Protein AF-F9EKY6-F1 (afdb_monomer_lite)

Organism: NCBI:txid997347

Radius of gyration: 15.43 Å; chains: 1; bounding box: 30×27×45 Å

pLDDT: mean 81.74, std 15.6, range [39.56, 97.0]

Sequence (106 aa):
MKIEKVHIKNVKGIKDLELSFKKDDKILDLIVLAGVNGSGKTTILEAIKDFFDNKNVNYDELEKSNINLDIFFEDFEKNNIEEAEKNCKDKYEHKLKELFLCFERL

InterPro domains:
  IPR027417 P-loop containing nucleoside triphosphate hydrolase [G3DSA:3.40.50.300] (1-102)
  IPR027417 P-loop containing nucleoside triphosphate hydrolase [SSF52540] (1-79)
  IPR041685 Endonuclease GajA/Old nuclease/RecF-like, AAA domain [PF13175] (1-84)
  IPR051396 Bacterial Antiviral Defense Nuclease [PTHR43581] (1-98)

Foldseek 3Di:
DAWQKKWADPFPPDHTDIDGCDDPNDRDPDDDDDDDPPPCSVVVVVLVVCVLVVHQADPVDRVNRRMDTDDDDDPVVVVVLVVLCVVDPDDDPDSVVSVSVSVVVD

Secondary structure (DSSP, 8-state):
-EEEEEEEEEETTEEEEEEE-EETTEE-S------STTSSHHHHHHHHHHHHTT-S--SS-GGG-SEEEEEE--HHHHHHHHHHHHH-SS--S-HHHHHHHHHHT-

Structure (mmCIF, N/CA/C/O backbone):
data_AF-F9EKY6-F1
#
_entry.id   AF-F9EKY6-F1
#
loop_
_atom_site.group_PDB
_atom_site.id
_atom_site.type_symbol
_atom_site.label_atom_id
_atom_site.label_alt_id
_atom_site.label_comp_id
_atom_site.label_asym_id
_atom_site.label_entity_id
_atom_site.label_seq_id
_atom_site.pdbx_PDB_ins_code
_atom_site.Cartn_x
_atom_site.Cartn_y
_atom_site.Cartn_z
_atom_site.occupancy
_atom_site.B_iso_or_equiv
_atom_site.auth_seq_id
_atom_site.auth_comp_id
_atom_site.auth_asym_id
_atom_site.auth_atom_id
_atom_site.pdbx_PDB_model_num
ATOM 1 N N . MET A 1 1 ? -7.074 -4.235 7.283 1.00 88.69 1 MET A N 1
ATOM 2 C CA . MET A 1 1 ? -6.409 -3.042 6.714 1.00 88.69 1 MET A CA 1
ATOM 3 C C . MET A 1 1 ? -6.024 -3.356 5.279 1.00 88.69 1 MET A C 1
ATOM 5 O O . MET A 1 1 ? -5.517 -4.444 5.030 1.00 88.69 1 MET A O 1
ATOM 9 N N . LYS A 1 2 ? -6.250 -2.435 4.339 1.00 92.44 2 LYS A N 1
ATOM 10 C CA . LYS A 1 2 ? -5.873 -2.571 2.922 1.00 92.44 2 LYS A CA 1
ATOM 11 C C . LYS A 1 2 ? -5.255 -1.269 2.415 1.00 92.44 2 LYS A C 1
ATOM 13 O O . LYS A 1 2 ? -5.628 -0.201 2.884 1.00 92.44 2 LYS A O 1
ATOM 18 N N . ILE A 1 3 ? -4.330 -1.343 1.462 1.00 92.31 3 ILE A N 1
ATOM 19 C CA . ILE A 1 3 ? -3.771 -0.147 0.813 1.00 92.31 3 ILE A CA 1
ATOM 20 C C . ILE A 1 3 ? -4.682 0.215 -0.362 1.00 92.31 3 ILE A C 1
ATOM 22 O O . ILE A 1 3 ? -4.943 -0.624 -1.220 1.00 92.31 3 ILE A O 1
ATOM 26 N N . GLU A 1 4 ? -5.168 1.451 -0.410 1.00 94.12 4 GLU A N 1
ATOM 27 C CA . GLU A 1 4 ? -6.019 1.948 -1.495 1.00 94.12 4 GLU A CA 1
ATOM 28 C C . GLU A 1 4 ? -5.215 2.602 -2.615 1.00 94.12 4 GLU A C 1
ATOM 30 O O . GLU A 1 4 ? -5.550 2.466 -3.796 1.00 94.12 4 GLU A O 1
ATOM 35 N N . LYS A 1 5 ? -4.177 3.345 -2.238 1.00 94.38 5 LYS A N 1
ATOM 36 C CA . LYS A 1 5 ? -3.336 4.115 -3.146 1.00 94.38 5 LYS A CA 1
ATOM 37 C C . LYS A 1 5 ? -1.946 4.281 -2.546 1.00 94.38 5 LYS A C 1
ATOM 39 O O . LYS A 1 5 ? -1.792 4.374 -1.331 1.00 94.38 5 LYS A O 1
ATOM 44 N N . VAL A 1 6 ? -0.945 4.343 -3.415 1.00 93.25 6 VAL A N 1
ATOM 45 C CA . VAL A 1 6 ? 0.406 4.793 -3.078 1.00 93.25 6 VAL A CA 1
ATOM 46 C C . VAL A 1 6 ? 0.801 5.957 -3.980 1.00 93.25 6 VAL A C 1
ATOM 48 O O . VAL A 1 6 ? 0.619 5.896 -5.197 1.00 93.25 6 VAL A O 1
ATOM 51 N N . HIS A 1 7 ? 1.367 7.003 -3.380 1.00 94.06 7 HIS A N 1
ATOM 52 C CA . HIS A 1 7 ? 2.011 8.113 -4.078 1.00 94.06 7 HIS A CA 1
ATOM 53 C C . HIS A 1 7 ? 3.498 8.142 -3.724 1.00 94.06 7 HIS A C 1
ATOM 55 O O . HIS A 1 7 ? 3.853 8.196 -2.549 1.00 94.06 7 HIS A O 1
ATOM 61 N N . ILE A 1 8 ? 4.367 8.086 -4.735 1.00 94.12 8 ILE A N 1
ATOM 62 C CA . ILE A 1 8 ? 5.826 8.083 -4.598 1.00 94.12 8 ILE A CA 1
ATOM 63 C C . ILE A 1 8 ? 6.401 9.275 -5.361 1.00 94.12 8 ILE A C 1
ATOM 65 O O . ILE A 1 8 ? 6.211 9.391 -6.571 1.00 94.12 8 ILE A O 1
ATOM 69 N N . LYS A 1 9 ? 7.173 10.117 -4.675 1.00 93.75 9 LYS A N 1
ATOM 70 C CA . LYS A 1 9 ? 7.883 11.263 -5.245 1.00 93.75 9 LYS A CA 1
ATOM 71 C C . LYS A 1 9 ? 9.366 11.197 -4.919 1.00 93.75 9 LYS A C 1
ATOM 73 O O . LYS A 1 9 ? 9.751 11.034 -3.768 1.00 93.75 9 LYS A O 1
ATOM 78 N N . ASN A 1 10 ? 10.204 11.395 -5.931 1.00 92.56 10 ASN A N 1
ATOM 79 C CA . ASN A 1 10 ? 11.658 11.516 -5.791 1.00 92.56 10 ASN A CA 1
ATOM 80 C C . ASN A 1 10 ? 12.337 10.355 -5.025 1.00 92.56 10 ASN A C 1
ATOM 82 O O . ASN A 1 10 ? 13.291 10.570 -4.277 1.00 92.56 10 ASN A O 1
ATOM 86 N N . VAL A 1 11 ? 11.889 9.110 -5.235 1.00 90.75 11 VAL A N 1
ATOM 87 C CA . VAL A 1 11 ? 12.481 7.902 -4.626 1.00 90.75 11 VAL A CA 1
ATOM 88 C C . VAL A 1 11 ? 13.153 7.048 -5.697 1.00 90.75 11 VAL A C 1
ATOM 90 O O . VAL A 1 11 ? 12.496 6.587 -6.625 1.00 90.75 11 VAL A O 1
ATOM 93 N N . LYS A 1 12 ? 14.466 6.803 -5.560 1.00 89.00 12 LYS A N 1
ATOM 94 C CA . LYS A 1 12 ? 15.248 5.826 -6.358 1.00 89.00 12 LYS A CA 1
ATOM 95 C C . LYS A 1 12 ? 14.907 5.815 -7.867 1.00 89.00 12 LYS A C 1
ATOM 97 O O . LYS A 1 12 ? 14.679 4.763 -8.458 1.00 89.00 12 LYS A O 1
ATOM 102 N N . GLY A 1 13 ? 14.875 6.991 -8.498 1.00 87.94 13 GLY A N 1
ATOM 103 C CA . GLY A 1 13 ? 14.623 7.147 -9.941 1.00 87.94 13 GLY A CA 1
ATOM 104 C C . GLY A 1 13 ? 13.154 7.346 -10.339 1.00 87.94 13 GLY A C 1
ATOM 105 O O . GLY A 1 13 ? 12.890 7.749 -11.470 1.00 87.94 13 GLY A O 1
ATOM 106 N N . ILE A 1 14 ? 12.205 7.153 -9.422 1.00 93.31 14 ILE A N 1
ATOM 107 C CA . ILE A 1 14 ? 10.810 7.568 -9.594 1.00 93.31 14 ILE A CA 1
ATOM 108 C C . ILE A 1 14 ? 10.719 9.066 -9.292 1.00 93.31 14 ILE A C 1
ATOM 110 O O . ILE A 1 14 ? 11.010 9.490 -8.174 1.00 93.31 14 ILE A O 1
ATOM 114 N N . LYS A 1 15 ? 10.326 9.872 -10.287 1.00 94.00 15 LYS A N 1
ATOM 115 C CA . LYS A 1 15 ? 10.093 11.316 -10.108 1.00 94.00 15 LYS A CA 1
ATOM 116 C C . LYS A 1 15 ? 8.761 11.573 -9.413 1.00 94.00 15 LYS A C 1
ATOM 118 O O . LYS A 1 15 ? 8.735 12.217 -8.372 1.00 94.00 15 LYS A O 1
ATOM 123 N N . ASP A 1 16 ? 7.693 11.033 -9.987 1.00 95.25 16 ASP A N 1
ATOM 124 C CA . ASP A 1 16 ? 6.327 11.124 -9.482 1.00 95.25 16 ASP A CA 1
ATOM 125 C C . ASP A 1 16 ? 5.537 9.923 -10.029 1.00 95.25 16 ASP A C 1
ATOM 127 O O . ASP A 1 16 ? 5.514 9.701 -11.243 1.00 95.25 16 ASP A O 1
ATOM 131 N N . LEU A 1 17 ? 4.983 9.100 -9.142 1.00 95.75 17 LEU A N 1
ATOM 132 C CA . LEU A 1 17 ? 4.181 7.928 -9.480 1.00 95.75 17 LEU A CA 1
ATOM 133 C C . LEU A 1 17 ? 3.023 7.793 -8.497 1.00 95.75 17 LEU A C 1
ATOM 135 O O . LEU A 1 17 ? 3.241 7.625 -7.299 1.00 95.75 17 LEU A O 1
ATOM 139 N N . GLU A 1 18 ? 1.807 7.760 -9.027 1.00 95.62 18 GLU A N 1
ATOM 140 C CA . GLU A 1 18 ? 0.606 7.403 -8.281 1.00 95.62 18 GLU A CA 1
ATOM 141 C C . GLU A 1 18 ? 0.060 6.066 -8.794 1.00 95.62 18 GLU A C 1
ATOM 143 O O . GLU A 1 18 ? -0.102 5.871 -10.001 1.00 95.62 18 GLU A O 1
ATOM 148 N N . LEU A 1 19 ? -0.227 5.139 -7.880 1.00 95.50 19 LEU A N 1
ATOM 149 C CA . LEU A 1 19 ? -0.876 3.867 -8.189 1.00 95.50 19 LEU A CA 1
ATOM 150 C C . LEU A 1 19 ? -2.102 3.699 -7.302 1.00 95.50 19 LEU A C 1
ATOM 152 O O . LEU A 1 19 ? -1.984 3.679 -6.079 1.00 95.50 19 LEU A O 1
ATOM 156 N N . SER A 1 20 ? -3.269 3.534 -7.925 1.00 95.06 20 SER A N 1
ATOM 157 C CA . SER A 1 20 ? -4.478 3.103 -7.230 1.00 95.06 20 SER A CA 1
ATOM 158 C C . SER A 1 20 ? -4.591 1.583 -7.260 1.00 95.06 20 SER A C 1
ATOM 160 O O . SER A 1 20 ? -4.392 0.946 -8.293 1.00 95.06 20 SER A O 1
ATOM 162 N N . PHE A 1 21 ? -4.963 1.014 -6.121 1.00 95.88 21 PHE A N 1
ATOM 163 C CA . PHE A 1 21 ? -5.296 -0.396 -5.956 1.00 95.88 21 PHE A CA 1
ATOM 164 C C . PHE A 1 21 ? -6.809 -0.628 -5.936 1.00 95.88 21 PHE A C 1
ATOM 166 O O . PHE A 1 21 ? -7.277 -1.678 -5.495 1.00 95.88 21 PHE A O 1
ATOM 173 N N . LYS A 1 22 ? -7.581 0.351 -6.421 1.00 94.81 22 LYS A N 1
ATOM 174 C CA . LYS A 1 22 ? -9.020 0.231 -6.635 1.00 94.81 22 LYS A CA 1
ATOM 175 C C . LYS A 1 22 ? -9.320 -0.122 -8.086 1.00 94.81 22 LYS A C 1
ATOM 177 O O . LYS A 1 22 ? -8.693 0.381 -9.016 1.00 94.81 22 LYS A O 1
ATOM 182 N N . LYS A 1 23 ? -10.330 -0.963 -8.268 1.00 94.44 23 LYS A N 1
ATOM 183 C CA . LYS A 1 23 ? -10.968 -1.244 -9.548 1.00 94.44 23 LYS A CA 1
ATOM 184 C C . LYS A 1 23 ? -12.475 -1.257 -9.334 1.00 94.44 23 LYS A C 1
ATOM 186 O O . LYS A 1 23 ? -12.947 -1.955 -8.442 1.00 94.44 23 LYS A O 1
ATOM 191 N N . ASP A 1 24 ? -13.209 -0.492 -10.139 1.00 94.75 24 ASP A N 1
ATOM 192 C CA . ASP A 1 24 ? -14.671 -0.373 -10.036 1.00 94.75 24 ASP A CA 1
ATOM 193 C C . ASP A 1 24 ? -15.117 -0.046 -8.591 1.00 94.75 24 ASP A C 1
ATOM 195 O O . ASP A 1 24 ? -15.963 -0.726 -8.011 1.00 94.75 24 ASP A O 1
ATOM 199 N N . ASP A 1 25 ? -14.442 0.938 -7.979 1.00 90.81 25 ASP A N 1
ATOM 200 C CA . ASP A 1 25 ? -14.603 1.390 -6.585 1.00 90.81 25 ASP A CA 1
ATOM 201 C C . ASP A 1 25 ? -14.343 0.336 -5.492 1.00 90.81 25 ASP A C 1
ATOM 203 O O . ASP A 1 25 ? -14.545 0.593 -4.304 1.00 90.81 25 ASP A O 1
ATOM 207 N N . LYS A 1 26 ? -13.817 -0.838 -5.859 1.00 94.56 26 LYS A N 1
ATOM 208 C CA . LYS A 1 26 ? -13.434 -1.902 -4.925 1.00 94.56 26 LYS A CA 1
ATOM 209 C C . LYS 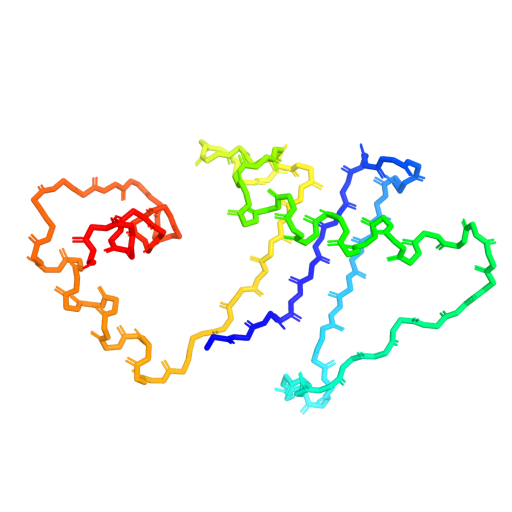A 1 26 ? -11.925 -2.010 -4.809 1.00 94.56 26 LYS A C 1
ATOM 211 O O . LYS A 1 26 ? -11.214 -2.036 -5.810 1.00 94.56 26 LYS A O 1
ATOM 216 N N . ILE A 1 27 ? -11.435 -2.112 -3.579 1.00 95.12 27 ILE A N 1
ATOM 217 C CA . ILE A 1 27 ? -10.018 -2.366 -3.310 1.00 95.12 27 ILE A CA 1
ATOM 218 C C . ILE A 1 27 ? -9.703 -3.814 -3.692 1.00 95.12 27 ILE A C 1
ATOM 220 O O . ILE A 1 27 ? -10.447 -4.728 -3.338 1.00 95.12 27 ILE A O 1
ATOM 224 N N . LEU A 1 28 ? -8.613 -4.010 -4.428 1.00 94.94 28 LEU A N 1
ATOM 225 C CA . LEU A 1 28 ? -8.167 -5.320 -4.886 1.00 94.94 28 LEU A CA 1
ATOM 226 C C . LEU A 1 28 ? -7.486 -6.099 -3.754 1.00 94.94 28 LEU A C 1
ATOM 228 O O . LEU A 1 28 ? -6.584 -5.584 -3.099 1.00 94.94 28 LEU A O 1
ATOM 232 N N . ASP A 1 29 ? -7.859 -7.369 -3.585 1.00 92.06 29 ASP A N 1
ATOM 233 C CA . ASP A 1 29 ? -7.202 -8.273 -2.627 1.00 92.06 29 ASP A CA 1
ATOM 234 C C . ASP A 1 29 ? -5.861 -8.821 -3.154 1.00 92.06 29 ASP A C 1
ATOM 236 O O . ASP A 1 29 ? -5.005 -9.240 -2.378 1.00 92.06 29 ASP A O 1
ATOM 240 N N . LEU A 1 30 ? -5.666 -8.814 -4.479 1.00 94.12 30 LEU A N 1
ATOM 241 C CA . LEU A 1 30 ? -4.444 -9.264 -5.144 1.00 94.12 30 LEU A CA 1
ATOM 242 C C . LEU A 1 30 ? -3.981 -8.232 -6.171 1.00 94.12 30 LEU A C 1
ATOM 244 O O . LEU A 1 30 ? -4.725 -7.849 -7.074 1.00 94.12 30 LEU A O 1
ATOM 248 N N . ILE A 1 31 ? -2.711 -7.848 -6.067 1.00 92.69 31 ILE A N 1
ATOM 249 C CA . ILE A 1 31 ? -2.029 -6.958 -7.005 1.00 92.69 31 ILE A CA 1
ATOM 250 C C . ILE A 1 31 ? -0.783 -7.677 -7.516 1.00 92.69 31 ILE A C 1
ATOM 252 O O . ILE A 1 31 ? -0.027 -8.262 -6.741 1.00 92.69 31 ILE A O 1
ATOM 256 N N . VAL A 1 32 ? -0.549 -7.607 -8.825 1.00 94.06 32 VAL A N 1
ATOM 257 C CA . VAL A 1 32 ? 0.647 -8.166 -9.461 1.00 94.06 32 VAL A CA 1
ATOM 258 C C . VAL A 1 32 ? 1.435 -7.036 -10.109 1.00 94.06 32 VAL A C 1
ATOM 260 O O . VAL A 1 32 ? 0.955 -6.384 -11.034 1.00 94.06 32 VAL A O 1
ATOM 263 N N . LEU A 1 33 ? 2.667 -6.821 -9.646 1.00 94.31 33 LEU A N 1
ATOM 264 C CA . LEU A 1 33 ? 3.614 -5.907 -10.284 1.00 94.31 33 LEU A CA 1
ATOM 265 C C . LEU A 1 33 ? 4.431 -6.677 -11.329 1.00 94.31 33 LEU A C 1
ATOM 267 O O . LEU A 1 33 ? 5.336 -7.436 -10.986 1.00 94.31 33 LEU A O 1
ATOM 271 N N . ALA A 1 34 ? 4.126 -6.474 -12.611 1.00 95.44 34 ALA A N 1
ATOM 272 C CA . ALA A 1 34 ? 4.820 -7.107 -13.734 1.00 95.44 34 ALA A CA 1
ATOM 273 C C . ALA A 1 34 ? 5.531 -6.070 -14.618 1.00 95.44 34 ALA A C 1
ATOM 275 O O . ALA A 1 34 ? 5.136 -4.910 -14.688 1.00 95.44 34 ALA A O 1
ATOM 276 N N . GLY A 1 35 ? 6.611 -6.481 -15.284 1.00 95.44 35 GLY A N 1
ATOM 277 C CA . GLY A 1 35 ? 7.393 -5.616 -16.171 1.00 95.44 35 GLY A CA 1
ATOM 278 C C . GLY A 1 35 ? 8.826 -6.109 -16.357 1.00 95.44 35 GLY A C 1
ATOM 279 O O . GLY A 1 35 ? 9.271 -7.016 -15.651 1.00 95.44 35 GLY A O 1
ATOM 280 N N . VAL A 1 36 ? 9.572 -5.489 -17.269 1.00 97.00 36 VAL A N 1
ATOM 281 C CA . VAL A 1 36 ? 10.979 -5.829 -17.558 1.00 97.00 36 VAL A CA 1
ATOM 282 C C . VAL A 1 36 ? 11.924 -5.500 -16.392 1.00 97.00 36 VAL A C 1
ATOM 284 O O . VAL A 1 36 ? 11.567 -4.779 -15.458 1.00 97.00 36 VAL A O 1
ATOM 287 N N . ASN A 1 37 ? 13.143 -6.037 -16.401 1.00 96.06 37 ASN A N 1
ATOM 288 C CA . ASN A 1 37 ? 14.143 -5.712 -15.378 1.00 96.06 37 ASN A CA 1
ATOM 289 C C . ASN A 1 37 ? 14.474 -4.214 -15.377 1.00 96.06 37 ASN A C 1
ATOM 291 O O . ASN A 1 37 ? 14.503 -3.578 -16.425 1.00 96.06 37 ASN A O 1
ATOM 295 N N . GLY A 1 38 ? 14.686 -3.650 -14.186 1.00 93.06 38 GLY A N 1
ATOM 296 C CA . GLY A 1 38 ? 14.933 -2.214 -14.027 1.00 93.06 38 GLY A CA 1
ATOM 297 C C . GLY A 1 38 ? 13.691 -1.322 -14.152 1.00 93.06 38 GLY A C 1
ATOM 298 O O . GLY A 1 38 ? 13.811 -0.116 -14.000 1.00 93.06 38 GLY A O 1
ATOM 299 N N . SER A 1 39 ? 12.489 -1.880 -14.349 1.00 92.75 39 SER A N 1
ATOM 300 C CA . SER A 1 39 ? 11.249 -1.094 -14.472 1.00 92.75 39 SER A CA 1
ATOM 301 C C . SER A 1 39 ? 10.729 -0.480 -13.160 1.00 92.75 39 SER A C 1
ATOM 303 O O . SER A 1 39 ? 9.628 0.055 -13.143 1.00 92.75 39 SER A O 1
ATOM 305 N N . GLY A 1 40 ? 11.453 -0.623 -12.043 1.00 94.12 40 GLY A N 1
ATOM 306 C CA . GLY A 1 40 ? 11.059 -0.060 -10.744 1.00 94.12 40 GLY A CA 1
ATOM 307 C C . GLY A 1 40 ? 10.130 -0.923 -9.878 1.00 94.12 40 GLY A C 1
ATOM 308 O O . GLY A 1 40 ? 9.687 -0.453 -8.837 1.00 94.12 40 GLY A O 1
ATOM 309 N N . LYS A 1 41 ? 9.858 -2.191 -10.237 1.00 96.50 41 LYS A N 1
ATOM 310 C CA . LYS A 1 41 ? 9.008 -3.099 -9.423 1.00 96.50 41 LYS A CA 1
ATOM 311 C C . LYS A 1 41 ? 9.466 -3.188 -7.962 1.00 96.50 41 LYS A C 1
ATOM 313 O O . LYS A 1 41 ? 8.674 -2.974 -7.052 1.00 96.50 41 LYS A O 1
ATOM 318 N N . THR A 1 42 ? 10.753 -3.470 -7.749 1.00 96.19 42 THR A N 1
ATOM 319 C CA . THR A 1 42 ? 11.349 -3.525 -6.407 1.00 96.19 42 THR A CA 1
ATOM 320 C C . THR A 1 42 ? 11.270 -2.170 -5.714 1.00 96.19 42 THR A C 1
ATOM 322 O O . THR A 1 42 ? 10.944 -2.125 -4.540 1.00 96.19 42 THR A O 1
ATOM 325 N N . THR A 1 43 ? 11.478 -1.069 -6.439 1.00 95.75 43 THR A N 1
ATOM 326 C CA . THR A 1 43 ? 11.405 0.290 -5.886 1.00 95.75 43 THR A CA 1
ATOM 327 C C . THR A 1 43 ? 10.020 0.626 -5.336 1.00 95.75 43 THR A C 1
ATOM 329 O O . THR A 1 43 ? 9.927 1.227 -4.273 1.00 95.75 43 THR A O 1
ATOM 332 N N . ILE A 1 44 ? 8.948 0.212 -6.018 1.00 95.75 44 ILE A N 1
ATOM 333 C CA . ILE A 1 44 ? 7.573 0.394 -5.526 1.00 95.75 44 ILE A CA 1
ATOM 334 C C . ILE A 1 44 ? 7.365 -0.392 -4.225 1.00 95.75 44 ILE A C 1
ATOM 336 O O . ILE A 1 44 ? 6.848 0.154 -3.253 1.00 95.75 44 ILE A O 1
ATOM 340 N N . LEU A 1 45 ? 7.805 -1.655 -4.181 1.00 95.44 45 LEU A N 1
ATOM 341 C CA . LEU A 1 45 ? 7.686 -2.489 -2.982 1.00 95.44 45 LEU A CA 1
ATOM 342 C C . LEU A 1 45 ? 8.513 -1.936 -1.809 1.00 95.44 45 LEU A C 1
ATOM 344 O O . LEU A 1 45 ? 8.040 -1.912 -0.676 1.00 95.44 45 LEU A O 1
ATOM 348 N N . GLU A 1 46 ? 9.731 -1.466 -2.082 1.00 94.06 46 GLU A N 1
ATOM 349 C CA . GLU A 1 46 ? 10.595 -0.811 -1.098 1.00 94.06 46 GLU A CA 1
ATOM 350 C C . GLU A 1 46 ? 9.978 0.482 -0.569 1.00 94.06 46 GLU A C 1
ATOM 352 O O . GLU A 1 46 ? 10.030 0.706 0.631 1.00 94.06 46 GLU A O 1
ATOM 357 N N . ALA A 1 47 ? 9.359 1.302 -1.422 1.00 92.38 47 ALA A N 1
ATOM 358 C CA . ALA A 1 47 ? 8.688 2.519 -0.979 1.00 92.38 47 ALA A CA 1
ATOM 359 C C . ALA A 1 47 ? 7.514 2.207 -0.036 1.00 92.38 47 ALA A C 1
ATOM 361 O O . ALA A 1 47 ? 7.393 2.808 1.027 1.00 92.38 47 ALA A O 1
ATOM 362 N N . ILE A 1 48 ? 6.683 1.215 -0.374 1.00 92.00 48 ILE A N 1
ATOM 363 C CA . ILE A 1 48 ? 5.597 0.777 0.515 1.00 92.00 48 ILE A CA 1
ATOM 364 C C . ILE A 1 48 ? 6.173 0.304 1.855 1.00 92.00 48 ILE A C 1
ATOM 366 O O . ILE A 1 48 ? 5.697 0.727 2.903 1.00 92.00 48 ILE A O 1
ATOM 370 N N . LYS A 1 49 ? 7.227 -0.520 1.837 1.00 91.25 49 LYS A N 1
ATOM 371 C CA . LYS A 1 49 ? 7.912 -0.968 3.058 1.00 91.25 49 LYS A CA 1
ATOM 372 C C . LYS A 1 49 ? 8.460 0.208 3.877 1.00 91.25 49 LYS A C 1
ATOM 374 O O . LYS A 1 49 ? 8.295 0.228 5.091 1.00 91.25 49 LYS A O 1
ATOM 379 N N . ASP A 1 50 ? 9.105 1.171 3.227 1.00 87.69 50 ASP A N 1
ATOM 380 C CA . ASP A 1 50 ? 9.712 2.329 3.882 1.00 87.69 50 ASP A CA 1
ATOM 381 C C . ASP A 1 50 ? 8.664 3.203 4.588 1.00 87.69 50 ASP A C 1
ATOM 383 O O . ASP A 1 50 ? 8.943 3.692 5.679 1.00 87.69 50 ASP A O 1
ATOM 387 N N . PHE A 1 51 ? 7.449 3.327 4.041 1.00 85.25 51 PHE A N 1
ATOM 388 C CA . PHE A 1 51 ? 6.340 4.004 4.724 1.00 85.25 51 PHE A CA 1
ATOM 389 C C . PHE A 1 51 ? 6.006 3.357 6.076 1.00 85.25 51 PHE A C 1
ATOM 391 O O . PHE A 1 51 ? 5.892 4.060 7.076 1.00 85.25 51 PHE A O 1
ATOM 398 N N . PHE A 1 52 ? 5.893 2.025 6.124 1.00 83.25 52 PHE A N 1
ATOM 399 C CA . PHE A 1 52 ? 5.625 1.282 7.365 1.00 83.25 52 PHE A CA 1
ATOM 400 C C . PHE A 1 52 ? 6.815 1.292 8.337 1.00 83.25 52 PHE A C 1
ATOM 402 O O . PHE A 1 52 ? 6.618 1.266 9.547 1.00 83.25 52 PHE A O 1
ATOM 409 N N . ASP A 1 53 ? 8.043 1.390 7.822 1.00 83.25 53 ASP A N 1
ATOM 410 C CA . ASP A 1 53 ? 9.252 1.607 8.628 1.00 83.25 53 ASP A CA 1
ATOM 411 C C . ASP A 1 53 ? 9.396 3.071 9.104 1.00 83.25 53 ASP A C 1
ATOM 413 O O . ASP A 1 53 ? 10.423 3.423 9.692 1.00 83.25 53 ASP A O 1
ATOM 417 N N . ASN A 1 54 ? 8.421 3.945 8.819 1.00 75.25 54 ASN A N 1
ATOM 418 C CA . ASN A 1 54 ? 8.454 5.378 9.122 1.00 75.25 54 ASN A CA 1
ATOM 419 C C . ASN A 1 54 ? 9.654 6.111 8.477 1.00 75.25 54 ASN A C 1
ATOM 421 O O . ASN A 1 54 ? 10.129 7.137 8.968 1.00 75.25 54 ASN A O 1
ATOM 425 N N . LYS A 1 55 ? 10.170 5.583 7.361 1.00 74.25 55 LYS A N 1
ATOM 426 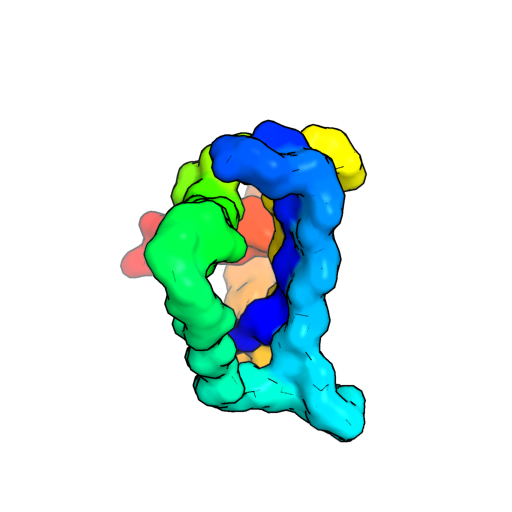C CA . LYS A 1 55 ? 11.260 6.168 6.572 1.00 74.25 55 LYS A CA 1
ATOM 427 C C . LYS A 1 55 ? 10.685 7.052 5.475 1.00 74.25 55 LYS A C 1
ATOM 429 O O . LYS A 1 55 ? 9.815 6.638 4.718 1.00 74.25 55 LYS A O 1
ATOM 434 N N . ASN A 1 56 ? 11.238 8.255 5.331 1.00 67.19 56 ASN A N 1
ATOM 435 C CA . ASN A 1 56 ? 10.806 9.245 4.332 1.00 67.19 56 ASN A CA 1
ATOM 436 C C . ASN A 1 56 ? 9.347 9.725 4.494 1.00 67.19 56 ASN A C 1
ATOM 438 O O . ASN A 1 56 ? 8.786 10.302 3.558 1.00 67.19 56 ASN A O 1
ATOM 442 N N . VAL A 1 57 ? 8.763 9.511 5.676 1.00 68.31 57 VAL A N 1
ATOM 443 C CA . VAL A 1 57 ? 7.467 10.057 6.085 1.00 68.31 57 VAL A CA 1
ATOM 444 C C . VAL A 1 57 ? 7.727 11.305 6.920 1.00 68.31 57 VAL A C 1
ATOM 446 O O . VAL A 1 57 ? 8.422 11.257 7.934 1.00 68.31 57 VAL A O 1
ATOM 449 N N . ASN A 1 58 ? 7.185 12.432 6.477 1.00 67.88 58 ASN A N 1
ATOM 450 C CA . ASN A 1 58 ? 7.134 13.657 7.254 1.00 67.88 58 ASN A CA 1
ATOM 451 C C . ASN A 1 58 ? 5.772 13.717 7.958 1.00 67.88 58 ASN A C 1
ATOM 453 O O . ASN A 1 58 ? 4.749 13.942 7.314 1.00 67.88 58 ASN A O 1
ATOM 457 N N . TYR A 1 59 ? 5.768 13.486 9.273 1.00 64.50 59 TYR A N 1
ATOM 458 C CA . TYR A 1 59 ? 4.545 13.502 10.085 1.00 64.50 59 TYR A CA 1
ATOM 459 C C . TYR A 1 59 ? 3.993 14.904 10.336 1.00 64.50 59 TYR A C 1
ATOM 461 O O . TYR A 1 59 ? 2.806 15.017 10.627 1.00 64.50 59 TYR A O 1
ATOM 469 N N . ASP A 1 60 ? 4.829 15.939 10.225 1.00 63.84 60 ASP A N 1
ATOM 470 C CA . ASP A 1 60 ? 4.413 17.328 10.428 1.00 63.84 60 ASP A CA 1
ATOM 471 C C . ASP A 1 60 ? 3.671 17.843 9.183 1.00 63.84 60 ASP A C 1
ATOM 473 O O . ASP A 1 60 ? 2.698 18.587 9.281 1.00 63.84 60 ASP A O 1
ATOM 477 N N . GLU A 1 61 ? 4.104 17.408 7.994 1.00 68.75 61 GLU A N 1
ATOM 478 C CA . GLU A 1 61 ? 3.489 17.747 6.710 1.00 68.75 61 GLU A CA 1
ATOM 479 C C . GLU A 1 61 ? 3.523 16.554 5.746 1.00 68.75 61 GLU A C 1
ATOM 481 O O . GLU A 1 61 ? 4.484 16.3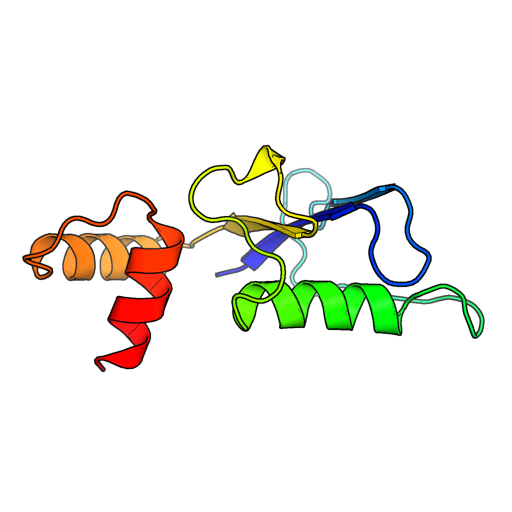63 4.992 1.00 68.75 61 GLU A O 1
ATOM 486 N N . LEU A 1 62 ? 2.441 15.770 5.716 1.00 65.38 62 LEU A N 1
ATOM 487 C CA . LEU A 1 62 ? 2.340 14.588 4.852 1.00 65.38 62 LEU A CA 1
ATOM 488 C C . LEU A 1 62 ? 2.570 14.897 3.367 1.00 65.38 62 LEU A C 1
ATOM 490 O O . LEU A 1 62 ? 3.173 14.088 2.669 1.00 65.38 62 LEU A O 1
ATOM 494 N N . GLU A 1 63 ? 2.148 16.071 2.889 1.00 66.06 63 GLU A N 1
ATOM 495 C CA . GLU A 1 63 ? 2.327 16.500 1.493 1.00 66.06 63 GLU A CA 1
ATOM 496 C C . GLU A 1 63 ? 3.803 16.643 1.085 1.00 66.06 63 GLU A C 1
ATOM 498 O O . GLU A 1 63 ? 4.133 16.556 -0.102 1.00 66.06 6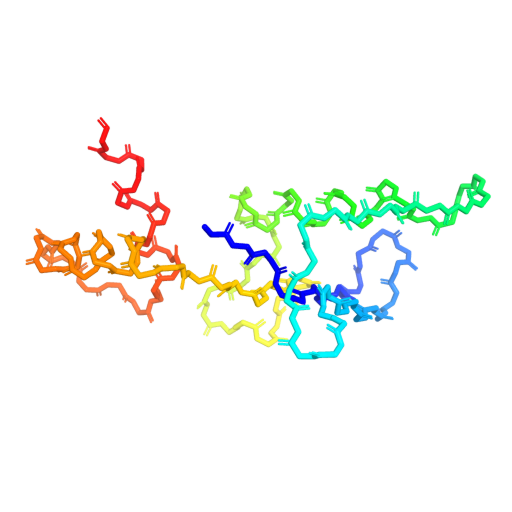3 GLU A O 1
ATOM 503 N N . LYS A 1 64 ? 4.693 16.833 2.069 1.00 75.75 64 LYS A N 1
ATOM 504 C CA . LYS A 1 64 ? 6.149 16.869 1.887 1.00 75.75 64 LYS A CA 1
ATOM 505 C C . LYS A 1 64 ? 6.796 15.487 1.973 1.00 75.75 64 LYS A C 1
ATOM 507 O O . LYS A 1 64 ? 7.996 15.380 1.727 1.00 75.75 64 LYS A O 1
ATOM 512 N N . SER A 1 65 ? 6.046 14.443 2.327 1.00 80.81 65 SER A N 1
ATOM 513 C CA . SER A 1 65 ? 6.567 13.077 2.346 1.00 80.81 65 SER A CA 1
ATOM 514 C C . SER A 1 65 ? 6.879 12.616 0.928 1.00 80.81 65 SER A C 1
ATOM 516 O O . SER A 1 65 ? 6.112 12.838 -0.010 1.00 80.81 65 SER A O 1
ATOM 518 N N . ASN A 1 66 ? 7.996 11.910 0.774 1.00 88.50 66 ASN A N 1
ATOM 519 C CA . ASN A 1 66 ? 8.342 11.299 -0.509 1.00 88.50 66 ASN A CA 1
ATOM 520 C C . ASN A 1 66 ? 7.448 10.091 -0.811 1.00 88.50 66 ASN A C 1
ATOM 522 O O . ASN A 1 66 ? 7.398 9.626 -1.948 1.00 88.50 66 ASN A O 1
ATOM 526 N N . ILE A 1 67 ? 6.783 9.549 0.210 1.00 88.38 67 ILE A N 1
ATOM 527 C CA . ILE A 1 67 ? 5.909 8.388 0.113 1.00 88.38 67 ILE A CA 1
ATOM 528 C C . ILE A 1 67 ? 4.658 8.674 0.939 1.00 88.38 67 ILE A C 1
ATOM 530 O O . ILE A 1 67 ? 4.764 9.007 2.118 1.00 88.38 67 ILE A O 1
ATOM 534 N N . ASN A 1 68 ? 3.487 8.517 0.331 1.00 88.06 68 ASN A N 1
ATOM 535 C CA . ASN A 1 68 ? 2.202 8.588 1.015 1.00 88.06 68 ASN A CA 1
ATOM 536 C C . ASN A 1 68 ? 1.350 7.361 0.664 1.00 88.06 68 ASN A C 1
ATOM 538 O O . ASN A 1 68 ? 1.310 6.955 -0.501 1.00 88.06 68 ASN A O 1
ATOM 542 N N . LEU A 1 69 ? 0.681 6.779 1.662 1.00 89.25 69 LEU A N 1
ATOM 543 C CA . LEU A 1 69 ? -0.246 5.662 1.489 1.00 89.25 69 LEU A CA 1
ATOM 544 C C . LEU A 1 69 ? -1.640 6.058 1.962 1.00 89.25 69 LEU A C 1
ATOM 546 O O . LEU A 1 69 ? -1.823 6.428 3.121 1.00 89.25 69 LEU A O 1
ATOM 550 N N . ASP A 1 70 ? -2.627 5.861 1.092 1.00 88.94 70 ASP A N 1
ATOM 551 C CA . ASP A 1 70 ? -4.026 5.871 1.503 1.00 88.94 70 ASP A CA 1
ATOM 552 C C . ASP A 1 70 ? -4.378 4.465 1.984 1.00 88.94 70 ASP A C 1
ATOM 554 O O . ASP A 1 70 ? -4.238 3.482 1.247 1.00 88.94 70 ASP A O 1
ATOM 558 N N . ILE A 1 71 ? -4.811 4.361 3.238 1.00 89.19 71 ILE A N 1
ATOM 559 C CA . ILE A 1 71 ? -5.070 3.089 3.907 1.00 89.19 71 ILE A CA 1
ATOM 560 C C . ILE A 1 71 ? -6.548 2.993 4.278 1.00 89.19 71 ILE A C 1
ATOM 562 O O . ILE A 1 71 ? -7.106 3.866 4.940 1.00 89.19 71 ILE A O 1
ATOM 566 N N . PHE A 1 72 ? -7.167 1.886 3.885 1.00 90.62 72 PHE A N 1
ATOM 567 C CA . PHE A 1 72 ? -8.519 1.509 4.257 1.00 90.62 72 PHE A CA 1
ATOM 568 C C . PHE A 1 72 ? -8.515 0.592 5.478 1.00 90.62 72 PHE A C 1
ATOM 570 O O . PHE A 1 72 ? -7.811 -0.424 5.513 1.00 90.62 72 PHE A O 1
ATOM 577 N N . PHE A 1 73 ? -9.363 0.912 6.448 1.00 89.25 73 PHE A N 1
ATOM 578 C CA . PHE A 1 73 ? -9.633 0.074 7.612 1.00 89.25 73 PHE A CA 1
ATOM 579 C C . PHE A 1 73 ? -11.043 -0.504 7.509 1.00 89.25 73 PHE A C 1
ATOM 581 O O . PHE A 1 73 ? -12.006 0.226 7.256 1.00 89.25 73 PHE A O 1
ATOM 588 N N . GLU A 1 74 ? -11.161 -1.812 7.707 1.00 89.88 74 GLU A N 1
ATOM 589 C CA . GLU A 1 74 ? -12.446 -2.480 7.881 1.00 89.88 74 GLU A CA 1
ATOM 590 C C . GLU A 1 74 ? -12.995 -2.184 9.281 1.00 89.88 74 GLU A C 1
ATOM 592 O O . GLU A 1 74 ? -12.289 -1.681 10.159 1.00 89.88 74 GLU A O 1
ATOM 597 N N . ASP A 1 75 ? -14.276 -2.475 9.493 1.00 92.00 75 ASP A N 1
ATOM 598 C CA . ASP A 1 75 ? -14.983 -2.071 10.712 1.00 92.00 75 ASP A CA 1
ATOM 599 C C . ASP A 1 75 ? -14.348 -2.657 11.979 1.00 92.00 75 ASP A C 1
ATOM 601 O O . ASP A 1 75 ? -14.226 -1.961 12.984 1.00 92.00 75 ASP A O 1
ATOM 605 N N . PHE A 1 76 ? -13.857 -3.900 11.920 1.00 87.88 76 PHE A N 1
ATOM 606 C CA . PHE A 1 76 ? -13.135 -4.511 13.037 1.00 87.88 76 PHE A CA 1
ATOM 607 C C . PHE A 1 76 ? -11.870 -3.726 13.410 1.00 87.88 76 PHE A C 1
ATOM 609 O O . PHE A 1 76 ? -11.618 -3.494 14.590 1.00 87.88 76 PHE A O 1
ATOM 616 N N . GLU A 1 77 ? -11.087 -3.279 12.425 1.00 86.06 77 GLU A N 1
ATOM 617 C CA . GLU A 1 77 ? -9.887 -2.498 12.720 1.00 86.06 77 GLU A CA 1
ATOM 618 C C . GLU A 1 77 ? -10.242 -1.1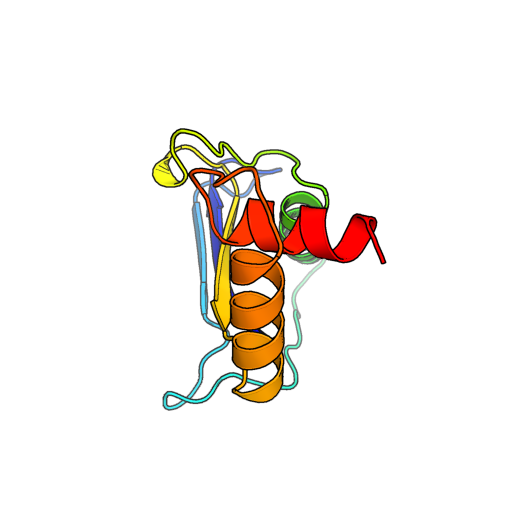09 13.223 1.00 86.06 77 GLU A C 1
ATOM 620 O O . GLU A 1 77 ? -9.675 -0.689 14.221 1.00 86.06 77 GLU A O 1
ATOM 625 N N . LYS A 1 78 ? -11.214 -0.428 12.606 1.00 86.25 78 LYS A N 1
ATOM 626 C CA . LYS A 1 78 ? -11.690 0.877 13.090 1.00 86.25 78 LYS A CA 1
ATOM 627 C C . LYS A 1 78 ? -12.097 0.817 14.561 1.00 86.25 78 LYS A C 1
ATOM 629 O O . LYS A 1 78 ? -11.663 1.666 15.331 1.00 86.25 78 LYS A O 1
ATOM 634 N N . ASN A 1 79 ? -12.846 -0.212 14.957 1.00 86.00 79 ASN A N 1
ATOM 635 C CA . ASN A 1 79 ? -13.261 -0.400 16.347 1.00 86.00 79 ASN A CA 1
ATOM 636 C C . ASN A 1 79 ? -12.058 -0.526 17.295 1.00 86.00 79 ASN A C 1
ATOM 638 O O . ASN A 1 79 ? -12.034 0.120 18.341 1.00 86.00 79 ASN A O 1
ATOM 642 N N . ASN A 1 80 ? -11.038 -1.302 16.912 1.00 82.56 80 ASN A N 1
ATOM 643 C CA . ASN A 1 80 ? -9.822 -1.456 17.715 1.00 82.56 80 ASN A CA 1
ATOM 644 C C . ASN A 1 80 ? -9.035 -0.140 17.826 1.00 82.56 80 ASN A C 1
ATOM 646 O O . ASN A 1 80 ? -8.482 0.156 18.883 1.00 82.56 80 ASN A O 1
ATOM 650 N N . ILE A 1 81 ? -8.998 0.663 16.756 1.00 78.62 81 ILE A N 1
ATOM 651 C CA . ILE A 1 81 ? -8.351 1.984 16.757 1.00 78.62 81 ILE A CA 1
ATOM 652 C C . ILE A 1 81 ? -9.081 2.928 17.706 1.00 78.62 81 ILE A C 1
ATOM 654 O O . ILE A 1 81 ? -8.450 3.533 18.566 1.00 78.62 81 ILE A O 1
ATOM 658 N N . GLU A 1 82 ? -10.406 3.016 17.600 1.00 82.75 82 GLU A N 1
ATOM 659 C CA . GLU A 1 82 ? -11.219 3.863 18.475 1.00 82.75 82 GLU A CA 1
ATOM 660 C C . GLU A 1 82 ? -11.089 3.470 19.954 1.00 82.75 82 GLU A C 1
ATOM 662 O O . GLU A 1 82 ? -11.115 4.329 20.838 1.00 82.75 82 GLU A O 1
ATOM 667 N N . GLU A 1 83 ? -10.965 2.175 20.252 1.00 82.19 83 GLU A N 1
ATOM 668 C CA . GLU A 1 83 ? -10.709 1.690 21.608 1.00 82.19 83 GLU A CA 1
ATOM 669 C C . GLU A 1 83 ? -9.298 2.053 22.091 1.00 82.19 83 GLU A C 1
ATOM 671 O O . GLU A 1 83 ? -9.135 2.523 23.219 1.00 82.19 83 GLU A O 1
ATOM 676 N N . ALA A 1 84 ? -8.280 1.895 21.243 1.00 73.12 84 ALA A N 1
ATOM 677 C CA . ALA A 1 84 ? -6.911 2.280 21.565 1.00 73.12 84 ALA A CA 1
ATOM 678 C C . ALA A 1 84 ? -6.781 3.796 21.808 1.00 73.12 84 ALA A C 1
ATOM 680 O O . ALA A 1 84 ? -6.193 4.203 22.811 1.00 73.12 84 ALA A O 1
ATOM 681 N N . GLU A 1 85 ? -7.400 4.629 20.964 1.00 74.06 85 GLU A N 1
ATOM 682 C CA . GLU A 1 85 ? -7.438 6.092 21.101 1.00 74.06 85 GLU A CA 1
ATOM 683 C C . GLU A 1 85 ? -8.071 6.525 22.438 1.00 74.06 85 GLU A C 1
ATOM 685 O O . GLU A 1 85 ? -7.549 7.415 23.107 1.00 74.06 85 GLU A O 1
ATOM 690 N N . LYS A 1 86 ? -9.155 5.871 22.887 1.00 78.00 86 LYS A N 1
ATOM 691 C CA . LYS A 1 86 ? -9.788 6.154 24.196 1.00 78.00 86 LYS A CA 1
ATOM 692 C C . LYS A 1 86 ? -8.879 5.832 25.383 1.00 78.00 86 LYS A C 1
ATOM 694 O O . LYS A 1 86 ? -8.980 6.481 26.424 1.00 78.00 86 LYS A O 1
ATOM 699 N N . ASN A 1 87 ? -8.032 4.815 25.242 1.00 69.81 87 ASN A N 1
ATOM 700 C CA . ASN A 1 87 ? -7.136 4.345 26.296 1.00 69.81 87 ASN A CA 1
ATOM 701 C C . ASN A 1 87 ? -5.773 5.059 26.289 1.00 69.81 87 ASN A C 1
ATOM 703 O O . ASN A 1 87 ? -5.027 4.979 27.271 1.00 69.81 87 ASN A O 1
ATOM 707 N N . CYS A 1 88 ? -5.442 5.781 25.215 1.00 65.69 88 CYS A N 1
ATOM 708 C CA . CYS A 1 88 ? -4.202 6.533 25.102 1.00 65.69 88 CYS A CA 1
ATOM 709 C C . CYS A 1 88 ? -4.347 7.913 25.766 1.00 65.69 88 CYS A C 1
ATOM 711 O O . CYS A 1 88 ? -5.218 8.707 25.421 1.00 65.69 88 CYS A O 1
ATOM 713 N N . LYS A 1 89 ? -3.492 8.212 26.753 1.00 57.66 89 LYS A N 1
ATOM 714 C CA . LYS A 1 89 ? -3.487 9.514 27.454 1.00 57.66 89 LYS A CA 1
ATOM 715 C C . LYS A 1 89 ? -2.836 10.631 26.635 1.00 57.66 89 LYS A C 1
ATOM 717 O O . LYS A 1 89 ? -3.118 11.802 26.880 1.00 57.66 89 LYS A O 1
ATOM 722 N N . ASP A 1 90 ? -1.995 10.256 25.676 1.00 59.38 90 ASP A N 1
ATOM 723 C CA . ASP A 1 90 ? -1.264 11.169 24.811 1.00 59.38 90 ASP A CA 1
ATOM 724 C C . ASP A 1 90 ? -1.967 11.204 23.453 1.00 59.38 90 ASP A C 1
ATOM 726 O O . ASP A 1 90 ? -1.906 10.245 22.687 1.00 59.38 90 ASP A O 1
ATOM 730 N N . LYS A 1 91 ? -2.678 12.300 23.180 1.00 53.84 91 LYS A N 1
ATOM 731 C CA . LYS A 1 91 ? -3.334 12.538 21.893 1.00 53.84 91 LYS A CA 1
ATOM 732 C C . LYS A 1 91 ? -2.264 12.993 20.907 1.00 53.84 91 LYS A C 1
ATOM 734 O O . LYS A 1 91 ? -1.774 14.117 21.021 1.00 53.84 91 LYS A O 1
ATOM 739 N N . TYR A 1 92 ? -1.849 12.124 19.993 1.00 55.69 92 TYR A N 1
ATOM 740 C CA . TYR A 1 92 ? -0.872 12.498 18.977 1.00 55.69 92 TYR A CA 1
ATOM 741 C C . TYR A 1 92 ? -1.604 13.121 17.787 1.00 55.69 92 TYR A C 1
ATOM 743 O O . TYR A 1 92 ? -2.725 12.754 17.453 1.00 55.69 92 TYR A O 1
ATOM 751 N N . GLU A 1 93 ? -0.968 14.074 17.111 1.00 50.66 93 GLU A N 1
ATOM 752 C CA . GLU A 1 93 ? -1.597 14.815 16.007 1.00 50.66 93 GLU A CA 1
ATOM 753 C C . GLU A 1 93 ? -1.961 13.938 14.793 1.00 50.66 93 GLU A C 1
ATOM 755 O O . GLU A 1 93 ? -2.711 14.380 13.925 1.00 50.66 93 GLU A O 1
ATOM 760 N N . HIS A 1 94 ? -1.474 12.690 14.725 1.00 58.78 94 HIS A N 1
ATOM 761 C CA . HIS A 1 94 ? -1.571 11.857 13.530 1.00 58.78 94 HIS A CA 1
ATOM 762 C C . HIS A 1 94 ? -2.080 10.431 13.810 1.00 58.78 94 HIS A C 1
ATOM 764 O O . HIS A 1 94 ? -1.354 9.600 14.356 1.00 58.78 94 HIS A O 1
ATOM 770 N N . LYS A 1 95 ? -3.289 10.109 13.324 1.00 54.97 95 LYS A N 1
ATOM 771 C CA . LYS A 1 95 ? -3.982 8.813 13.518 1.00 54.97 95 LYS A CA 1
ATOM 772 C C . LYS A 1 95 ? -3.156 7.575 13.152 1.00 54.97 95 LYS A C 1
ATOM 774 O O . LYS A 1 95 ? -3.227 6.554 13.821 1.00 54.97 95 LYS A O 1
ATOM 779 N N . LEU A 1 96 ? -2.339 7.652 12.098 1.00 59.59 96 LEU A N 1
ATOM 780 C CA . LEU A 1 96 ? -1.455 6.542 11.704 1.00 59.59 96 LEU A CA 1
ATOM 781 C C . LEU A 1 96 ? -0.289 6.341 12.681 1.00 59.59 96 LEU A C 1
ATOM 783 O O . LEU A 1 96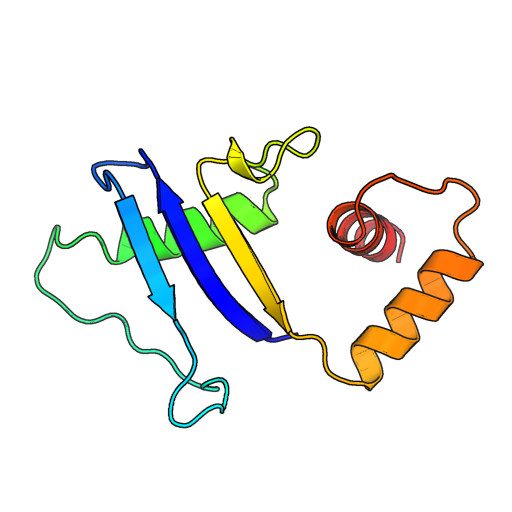 ? 0.118 5.211 12.924 1.00 59.59 96 LEU A O 1
ATOM 787 N N . LYS A 1 97 ? 0.229 7.420 13.276 1.00 59.78 97 LYS A N 1
ATOM 788 C CA . LYS A 1 97 ? 1.267 7.341 14.309 1.00 59.78 97 LYS A CA 1
ATOM 789 C C . LYS A 1 97 ? 0.685 6.795 15.613 1.00 59.78 97 LYS A C 1
ATOM 791 O O . LYS A 1 97 ? 1.325 5.961 16.244 1.00 59.78 97 LYS A O 1
ATOM 796 N N . GLU A 1 98 ? -0.537 7.208 15.966 1.00 57.38 98 GLU A N 1
ATOM 797 C CA . GLU A 1 98 ? -1.309 6.601 17.061 1.00 57.38 98 GLU A CA 1
ATOM 798 C C . GLU A 1 98 ? -1.495 5.100 16.829 1.00 57.38 98 GLU A C 1
ATOM 800 O O . GLU A 1 98 ? -1.230 4.311 17.733 1.00 57.38 98 GLU A O 1
ATOM 805 N N . LEU A 1 99 ? -1.841 4.699 15.602 1.00 56.78 99 LEU A N 1
ATOM 806 C CA . LEU A 1 99 ? -2.024 3.301 15.230 1.00 56.78 99 LEU A CA 1
ATOM 807 C C . LEU A 1 99 ? -0.757 2.454 15.410 1.00 56.78 99 LEU A C 1
ATOM 809 O O . LEU A 1 99 ? -0.797 1.443 16.108 1.00 56.78 99 LEU A O 1
ATOM 813 N N . PHE A 1 100 ? 0.367 2.854 14.804 1.00 59.81 100 PHE A N 1
ATOM 814 C CA . PHE A 1 100 ? 1.613 2.081 14.890 1.00 59.81 100 PHE A CA 1
ATOM 815 C C . PHE A 1 100 ? 2.155 2.014 16.320 1.00 59.81 100 PHE A C 1
ATOM 817 O O . PHE A 1 100 ? 2.566 0.944 16.763 1.00 59.81 100 PHE A O 1
ATOM 824 N N . LEU A 1 101 ? 2.093 3.116 17.075 1.00 53.53 101 LEU A N 1
ATOM 825 C CA . LEU A 1 101 ? 2.550 3.135 18.467 1.00 53.53 101 LEU A CA 1
ATOM 826 C C . LEU A 1 101 ? 1.632 2.339 19.405 1.00 53.53 101 LEU A C 1
ATOM 828 O O . LEU A 1 101 ? 2.122 1.751 20.368 1.00 53.53 101 LEU A O 1
ATOM 832 N N . CYS A 1 102 ? 0.321 2.303 19.149 1.00 46.72 102 CYS A N 1
ATOM 833 C CA . CYS A 1 102 ? -0.594 1.453 19.914 1.00 46.72 102 CYS A CA 1
ATOM 834 C C . CYS A 1 102 ? -0.344 -0.035 19.642 1.00 46.72 102 CYS A C 1
ATOM 836 O O . CYS A 1 102 ? -0.410 -0.828 20.577 1.00 46.72 102 CYS A O 1
ATOM 838 N N . PHE A 1 103 ? 0.000 -0.413 18.407 1.00 47.75 103 PHE A N 1
ATOM 839 C CA . PHE A 1 103 ? 0.363 -1.796 18.085 1.00 47.75 103 PHE A CA 1
ATOM 840 C C . PHE A 1 103 ? 1.716 -2.231 18.666 1.00 47.75 103 PHE A C 1
ATOM 842 O O . PHE A 1 103 ? 1.840 -3.387 19.049 1.00 47.75 103 PHE A O 1
ATOM 849 N N . GLU A 1 104 ? 2.711 -1.344 18.789 1.00 48.94 104 GLU A N 1
ATOM 850 C CA . GLU A 1 104 ? 3.998 -1.678 19.436 1.00 48.94 104 GLU A CA 1
ATOM 851 C C . GLU A 1 104 ? 3.901 -1.881 20.961 1.00 48.94 104 GLU A C 1
ATOM 853 O O . GLU A 1 104 ? 4.835 -2.395 21.575 1.00 48.94 104 GLU A O 1
ATOM 858 N N . ARG A 1 105 ? 2.800 -1.453 21.594 1.00 41.03 105 ARG A N 1
ATOM 859 C CA . ARG A 1 105 ? 2.581 -1.564 23.049 1.00 41.03 105 ARG A CA 1
ATOM 860 C C . ARG A 1 105 ? 1.734 -2.777 23.467 1.00 41.03 105 ARG A C 1
ATOM 862 O O . ARG A 1 105 ? 1.480 -2.920 24.665 1.00 41.03 105 ARG A O 1
ATOM 869 N N . LEU A 1 106 ? 1.307 -3.613 22.518 1.00 39.56 106 LEU A N 1
ATOM 870 C CA . LEU A 1 106 ? 0.629 -4.901 22.739 1.00 39.56 106 LEU A CA 1
ATOM 871 C C . LEU A 1 106 ? 1.636 -6.058 22.705 1.00 39.56 106 LEU A C 1
ATOM 873 O O . LEU A 1 106 ? 1.463 -6.988 23.524 1.00 39.56 106 LEU A O 1
#